Protein AF-A0A7K4M5T4-F1 (afdb_monomer_lite)

Sequence (112 aa):
MLHNEYVTIEFYEAIINHPNVYFMYPNALYAEIDLTDGVMTLIKGKGYPKDDPPPTVNAFDWEFENTHPDEYDLECIDFKWKKIGNGYQLNCYPEVVIFEKTEIMDFIFEDR

pLDDT: mean 87.34, std 11.95, range [45.25, 97.62]

Organism: NCBI:txid2511932

Radius of gyration: 15.14 Å; chains: 1; bounding box: 30×28×46 Å

Secondary structure (DSSP, 8-state):
----SEE-HHHHHHHHTSSSEEE-SSSTT-EEEEEETTEEEEEEBTTBSTT-SSPPSSTT--TT---TTGGG--S-TT--EEEETTEEEESS--HHHHHH-THHHHHHHH--

Structure (mmCIF, N/CA/C/O backbone):
data_AF-A0A7K4M5T4-F1
#
_entry.id   AF-A0A7K4M5T4-F1
#
loop_
_atom_site.group_PDB
_atom_site.id
_atom_site.type_symbol
_atom_site.label_atom_id
_atom_site.label_alt_id
_atom_site.label_comp_id
_atom_site.label_asym_id
_atom_site.label_entity_id
_atom_site.label_seq_id
_atom_site.pdbx_PDB_ins_code
_atom_site.Cartn_x
_atom_site.Cartn_y
_atom_site.Cartn_z
_atom_site.occupancy
_atom_site.B_iso_or_equiv
_atom_site.auth_seq_id
_atom_site.auth_comp_id
_atom_site.auth_asym_id
_atom_site.auth_atom_id
_atom_site.pdbx_PDB_model_num
ATOM 1 N N . MET A 1 1 ? -5.784 6.129 -9.138 1.00 63.62 1 MET A N 1
ATOM 2 C CA . MET A 1 1 ? -4.588 5.492 -8.548 1.00 63.62 1 MET A CA 1
ATOM 3 C C . MET A 1 1 ? -4.412 6.138 -7.191 1.00 63.62 1 MET A C 1
ATOM 5 O O . MET A 1 1 ? -4.505 7.355 -7.141 1.00 63.62 1 MET A O 1
ATOM 9 N N . LEU A 1 2 ? -4.310 5.366 -6.111 1.00 79.50 2 LEU A N 1
ATOM 10 C CA . LEU A 1 2 ? -4.198 5.916 -4.757 1.00 79.50 2 LEU A CA 1
ATOM 11 C C . LEU A 1 2 ? -2.944 5.348 -4.096 1.00 79.50 2 LEU A C 1
ATOM 13 O O . LEU A 1 2 ? -2.692 4.145 -4.192 1.00 79.50 2 LEU A O 1
ATOM 17 N N . HIS A 1 3 ? -2.182 6.217 -3.440 1.00 88.88 3 HIS A N 1
ATOM 18 C CA . HIS A 1 3 ? -1.071 5.836 -2.580 1.00 88.88 3 HIS A CA 1
ATOM 19 C C . HIS A 1 3 ? -1.649 5.437 -1.213 1.00 88.88 3 HIS A C 1
ATOM 21 O O . HIS A 1 3 ? -1.850 6.268 -0.330 1.00 88.88 3 HIS A O 1
ATOM 27 N N . ASN A 1 4 ? -2.035 4.165 -1.091 1.00 92.25 4 ASN A N 1
ATOM 28 C CA . ASN A 1 4 ? -2.756 3.625 0.067 1.00 92.25 4 ASN A CA 1
ATOM 29 C C . ASN A 1 4 ? -1.796 3.255 1.212 1.00 92.25 4 ASN A C 1
ATOM 31 O O . ASN A 1 4 ? -1.765 2.102 1.638 1.00 92.25 4 ASN A O 1
ATOM 35 N N . GLU A 1 5 ? -0.981 4.206 1.666 1.00 95.00 5 GLU A N 1
ATOM 36 C CA . GLU A 1 5 ? -0.019 3.990 2.756 1.00 95.00 5 GLU A CA 1
ATOM 37 C C . GLU A 1 5 ? -0.728 3.808 4.109 1.00 95.00 5 GLU A C 1
ATOM 39 O O . GLU A 1 5 ? -0.452 2.857 4.840 1.00 95.00 5 GLU A O 1
ATOM 44 N N . TYR A 1 6 ? -1.704 4.671 4.402 1.00 95.50 6 TYR A N 1
ATOM 45 C CA . TYR A 1 6 ? -2.520 4.640 5.617 1.00 95.50 6 TYR A CA 1
ATOM 46 C C . TYR A 1 6 ? -3.921 4.134 5.282 1.00 95.50 6 TYR A C 1
ATOM 48 O O . TYR A 1 6 ? -4.630 4.754 4.486 1.00 95.50 6 TYR A O 1
ATOM 56 N N . VAL A 1 7 ? -4.330 3.015 5.877 1.00 96.88 7 VAL A N 1
ATOM 57 C CA . VAL A 1 7 ? -5.611 2.363 5.568 1.00 96.88 7 VAL A CA 1
ATOM 58 C C . VAL A 1 7 ? -6.312 1.865 6.826 1.00 96.88 7 VAL A C 1
ATOM 60 O O . VAL A 1 7 ? -5.669 1.577 7.834 1.00 96.88 7 VAL A O 1
ATOM 63 N N . THR A 1 8 ? 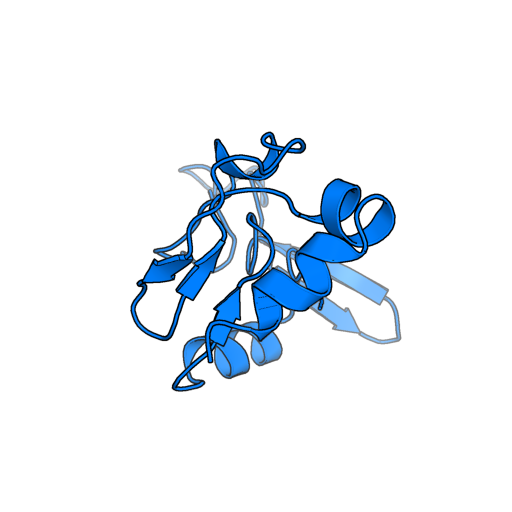-7.640 1.760 6.776 1.00 97.31 8 THR A N 1
ATOM 64 C CA . THR A 1 8 ? -8.394 1.081 7.838 1.00 97.31 8 THR A CA 1
ATOM 65 C C . THR A 1 8 ? -8.255 -0.432 7.706 1.00 97.31 8 THR A C 1
ATOM 67 O O . THR A 1 8 ? -7.908 -0.943 6.633 1.00 97.31 8 THR A O 1
ATOM 70 N N . ILE A 1 9 ? -8.559 -1.161 8.779 1.00 97.25 9 ILE A N 1
ATOM 71 C CA . ILE A 1 9 ? -8.537 -2.626 8.760 1.00 97.25 9 ILE A CA 1
ATOM 72 C C . ILE A 1 9 ? -9.514 -3.198 7.721 1.00 97.25 9 ILE A C 1
ATOM 74 O O . ILE A 1 9 ? -9.165 -4.127 6.996 1.00 97.25 9 ILE A O 1
ATOM 78 N N . GLU A 1 10 ? -10.691 -2.592 7.546 1.00 97.38 10 GLU A N 1
ATOM 79 C CA . GLU A 1 10 ? -11.676 -3.030 6.551 1.00 97.38 10 GLU A CA 1
ATOM 80 C C . GLU A 1 10 ? -11.158 -2.835 5.123 1.00 97.38 10 GLU A C 1
ATOM 82 O O . GLU A 1 10 ? -11.391 -3.674 4.250 1.00 97.38 10 GLU A O 1
ATOM 87 N N . PHE A 1 11 ? -10.437 -1.737 4.870 1.00 96.56 11 PHE A N 1
ATOM 88 C CA . PHE A 1 11 ? -9.811 -1.502 3.573 1.00 96.56 11 PHE A CA 1
ATOM 89 C C . PHE A 1 11 ? -8.695 -2.516 3.315 1.00 96.56 11 PHE A C 1
ATOM 91 O O . PHE A 1 11 ? -8.634 -3.086 2.225 1.00 96.56 11 PHE A O 1
ATOM 98 N N . TYR A 1 12 ? -7.840 -2.773 4.311 1.00 96.38 12 TYR A N 1
ATOM 99 C CA . TYR A 1 12 ? -6.797 -3.792 4.220 1.00 96.38 12 TYR A CA 1
ATOM 100 C C . TYR A 1 12 ? -7.390 -5.157 3.850 1.00 96.38 12 TYR A C 1
ATOM 102 O O . TYR A 1 12 ? -7.012 -5.728 2.825 1.00 96.38 12 TYR A O 1
ATOM 110 N N . GLU A 1 13 ? -8.376 -5.635 4.615 1.00 97.06 13 GLU A N 1
ATOM 111 C CA . GLU A 1 13 ? -9.042 -6.919 4.377 1.00 97.06 13 GLU A CA 1
ATOM 112 C C . GLU A 1 13 ? -9.691 -6.995 2.990 1.00 97.06 13 GLU A C 1
ATOM 114 O O . GLU A 1 13 ? -9.587 -8.022 2.313 1.00 97.06 13 GLU A O 1
ATOM 119 N N . ALA A 1 14 ? -10.329 -5.916 2.532 1.00 96.31 14 ALA A N 1
ATOM 120 C CA . ALA A 1 14 ? -10.918 -5.863 1.198 1.00 96.31 14 ALA A CA 1
ATOM 121 C C . ALA A 1 14 ? -9.858 -6.000 0.093 1.00 96.31 14 ALA A C 1
ATOM 123 O O . ALA A 1 14 ? -10.078 -6.711 -0.889 1.00 96.31 14 ALA A O 1
ATOM 124 N N . ILE A 1 15 ? -8.703 -5.348 0.254 1.00 95.25 15 ILE A N 1
ATOM 125 C CA . ILE A 1 15 ? -7.614 -5.382 -0.723 1.00 95.25 15 ILE A CA 1
ATOM 126 C C . ILE A 1 15 ? -6.934 -6.750 -0.761 1.00 95.25 15 ILE A C 1
ATOM 128 O O . ILE A 1 15 ? -6.782 -7.315 -1.846 1.00 95.25 15 ILE A O 1
ATOM 132 N N . ILE A 1 16 ? -6.544 -7.315 0.385 1.00 94.25 16 ILE A N 1
ATOM 133 C CA . ILE A 1 16 ? -5.790 -8.580 0.398 1.00 94.25 16 ILE A CA 1
ATOM 134 C C . ILE A 1 16 ? -6.626 -9.775 -0.078 1.00 94.25 16 ILE A C 1
ATOM 136 O O . ILE A 1 16 ? -6.082 -10.708 -0.664 1.00 94.25 16 ILE A O 1
ATOM 140 N N . ASN A 1 17 ? -7.951 -9.725 0.102 1.00 96.00 17 ASN A N 1
ATOM 141 C CA . ASN A 1 17 ? -8.868 -10.770 -0.359 1.00 96.00 17 ASN A CA 1
ATOM 142 C C . ASN A 1 17 ? -9.326 -10.585 -1.814 1.00 96.00 17 ASN A C 1
ATOM 144 O O . ASN A 1 17 ? -9.970 -11.475 -2.377 1.00 96.00 17 ASN A O 1
ATOM 148 N N . HIS A 1 18 ? -9.018 -9.450 -2.447 1.00 96.19 18 HIS A N 1
ATOM 149 C CA . HIS A 1 18 ? -9.348 -9.238 -3.850 1.00 96.19 18 HIS A CA 1
ATOM 150 C C . HIS A 1 18 ? -8.412 -10.069 -4.752 1.00 96.19 18 HIS A C 1
ATOM 152 O O . HIS A 1 18 ? -7.198 -10.034 -4.566 1.00 96.19 18 HIS A O 1
ATOM 158 N N . PRO A 1 19 ? -8.928 -10.796 -5.764 1.00 94.62 19 PRO A N 1
ATOM 159 C CA . PRO A 1 19 ? -8.154 -11.806 -6.498 1.00 94.62 19 PRO A CA 1
ATOM 160 C C . PRO A 1 19 ? -7.076 -11.246 -7.438 1.00 94.62 19 PRO A C 1
ATOM 162 O O . PRO A 1 19 ? -6.235 -12.004 -7.918 1.00 94.62 19 PRO A O 1
ATOM 165 N N . ASN A 1 20 ? -7.134 -9.954 -7.767 1.00 94.62 20 ASN A N 1
ATOM 166 C CA . ASN A 1 20 ? -6.170 -9.309 -8.656 1.00 94.62 20 ASN A CA 1
ATOM 167 C C . ASN A 1 20 ? -6.058 -7.809 -8.353 1.00 94.62 20 ASN A C 1
ATOM 169 O O . ASN A 1 20 ? -6.942 -7.035 -8.726 1.00 94.62 20 ASN A O 1
ATOM 173 N N . VAL A 1 21 ? -4.999 -7.402 -7.658 1.00 94.69 21 VAL A N 1
ATOM 174 C CA . VAL A 1 21 ? -4.726 -6.015 -7.261 1.00 94.69 21 VAL A CA 1
ATOM 175 C C . VAL A 1 21 ? -3.400 -5.549 -7.853 1.00 94.69 21 VAL A C 1
ATOM 177 O O . VAL A 1 21 ? -2.390 -6.242 -7.775 1.00 94.69 21 VAL A O 1
ATOM 180 N N . TYR A 1 22 ? -3.401 -4.346 -8.424 1.00 93.00 22 TYR A N 1
ATOM 181 C CA . TYR A 1 22 ? -2.189 -3.673 -8.883 1.00 93.00 22 TYR A CA 1
ATOM 182 C C . TYR A 1 22 ? -1.829 -2.574 -7.887 1.00 93.00 22 TYR A C 1
ATOM 184 O O . TYR A 1 22 ? -2.502 -1.544 -7.812 1.00 93.00 22 TYR A O 1
ATOM 192 N N . PHE A 1 23 ? -0.769 -2.800 -7.120 1.00 93.69 23 PHE A N 1
ATOM 193 C CA . PHE A 1 23 ? -0.203 -1.822 -6.202 1.00 93.69 23 PHE A CA 1
ATOM 194 C C . PHE A 1 23 ? 0.741 -0.916 -6.981 1.00 93.69 23 PHE A C 1
ATOM 196 O O . PHE A 1 23 ? 1.855 -1.297 -7.330 1.00 93.69 23 PHE A O 1
ATOM 203 N N . MET A 1 24 ? 0.247 0.270 -7.313 1.00 91.19 24 MET A N 1
ATOM 204 C CA . MET A 1 24 ? 0.960 1.207 -8.181 1.00 91.19 24 MET A CA 1
ATOM 205 C C . MET A 1 24 ? 2.011 2.026 -7.448 1.00 91.19 24 MET A C 1
ATOM 207 O O . MET A 1 24 ? 2.902 2.557 -8.088 1.00 91.19 24 MET A O 1
ATOM 211 N N . TYR A 1 25 ? 1.896 2.133 -6.130 1.00 93.38 25 TYR A N 1
ATOM 212 C CA . TYR A 1 25 ? 2.867 2.815 -5.295 1.00 93.38 25 TYR A CA 1
ATOM 213 C C . TYR A 1 25 ? 3.535 1.781 -4.387 1.00 93.38 25 TYR A C 1
ATOM 215 O O . TYR A 1 25 ? 2.844 0.862 -3.922 1.00 93.38 25 TYR A O 1
ATOM 223 N N . PRO A 1 26 ? 4.845 1.920 -4.126 1.00 94.31 26 PRO A N 1
ATOM 224 C CA . PRO A 1 26 ? 5.474 1.249 -3.000 1.00 94.31 26 PRO A CA 1
ATOM 225 C C . PRO A 1 26 ? 4.860 1.764 -1.694 1.00 94.31 26 PRO A C 1
ATOM 227 O O . PRO A 1 26 ? 4.060 2.699 -1.712 1.00 94.31 26 PRO A O 1
ATOM 230 N N . ASN A 1 27 ? 5.209 1.147 -0.566 1.00 93.81 27 ASN A N 1
ATOM 231 C CA . ASN A 1 27 ? 4.714 1.579 0.748 1.00 93.81 27 ASN A CA 1
ATOM 232 C C . ASN A 1 27 ? 3.174 1.490 0.898 1.00 93.81 27 ASN A C 1
ATOM 234 O O . ASN A 1 27 ? 2.547 2.185 1.691 1.00 93.81 27 ASN A O 1
ATOM 238 N N . ALA A 1 28 ? 2.520 0.617 0.128 1.00 94.25 28 ALA A N 1
ATOM 239 C CA . ALA A 1 28 ? 1.094 0.358 0.296 1.00 94.25 28 ALA A CA 1
ATOM 240 C C . ALA A 1 28 ? 0.825 -0.510 1.537 1.00 94.25 28 ALA A C 1
ATOM 242 O O . ALA A 1 2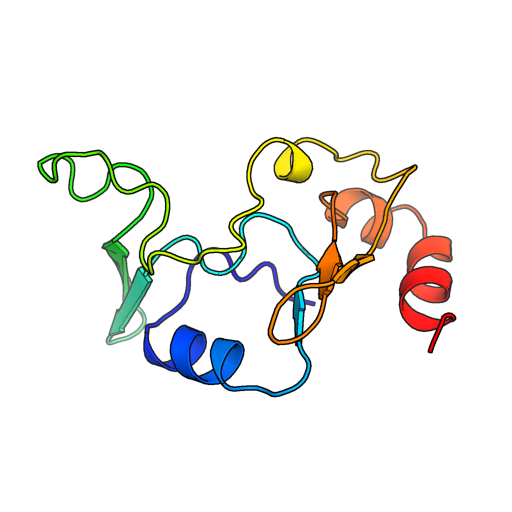8 ? 1.589 -1.430 1.832 1.00 94.25 28 ALA A O 1
ATOM 243 N N . LEU A 1 29 ? -0.320 -0.278 2.191 1.00 94.81 29 LEU A N 1
ATOM 244 C CA . LEU A 1 29 ? -0.782 -1.027 3.366 1.00 94.81 29 LEU A CA 1
ATOM 245 C C . LEU A 1 29 ? 0.218 -0.954 4.532 1.00 94.81 29 LEU A C 1
ATOM 247 O O . LEU A 1 29 ? 0.498 -1.949 5.199 1.00 94.81 29 LEU A O 1
ATOM 251 N N . TYR A 1 30 ? 0.793 0.225 4.757 1.00 94.94 30 TYR A N 1
ATOM 252 C CA . TYR A 1 30 ? 1.892 0.398 5.698 1.00 94.94 30 TYR A CA 1
ATOM 253 C C . TYR A 1 30 ? 1.439 0.670 7.126 1.00 94.94 30 TYR A C 1
ATOM 255 O O . TYR A 1 30 ? 2.016 0.149 8.085 1.00 94.94 30 TYR A O 1
ATOM 263 N N . ALA A 1 31 ? 0.401 1.488 7.275 1.00 95.88 31 ALA A N 1
ATOM 264 C CA . ALA A 1 31 ? -0.089 1.959 8.556 1.00 95.88 31 ALA A CA 1
ATOM 265 C C . ALA A 1 31 ? -1.594 1.719 8.701 1.00 95.88 31 ALA A C 1
ATOM 267 O O . ALA A 1 31 ? -2.371 1.927 7.768 1.00 95.88 31 ALA A O 1
ATOM 268 N N . GLU A 1 32 ? -1.993 1.315 9.904 1.00 96.81 32 GLU A N 1
ATOM 269 C CA . GLU A 1 32 ? -3.387 1.140 10.290 1.00 96.81 32 GLU A CA 1
ATOM 270 C C . GLU A 1 32 ? -3.912 2.434 10.899 1.00 96.81 32 GLU A C 1
ATOM 272 O O . GLU A 1 32 ? -3.312 2.995 11.825 1.00 96.81 32 GLU A O 1
ATOM 277 N N . ILE A 1 33 ? -5.052 2.888 10.391 1.00 97.19 33 ILE A N 1
ATOM 278 C CA . ILE A 1 33 ? -5.771 4.047 10.906 1.00 97.19 33 ILE A CA 1
ATOM 279 C C . ILE A 1 33 ? -7.201 3.684 11.298 1.00 97.19 33 ILE A C 1
ATOM 281 O O . ILE A 1 33 ? -7.833 2.834 10.677 1.00 97.19 33 ILE A O 1
ATOM 285 N N . ASP A 1 34 ? -7.727 4.402 12.284 1.00 97.62 34 ASP A N 1
ATOM 286 C CA . ASP A 1 34 ? -9.162 4.505 12.532 1.00 97.62 34 ASP A CA 1
ATOM 287 C C . ASP A 1 34 ? -9.694 5.831 11.975 1.00 97.62 34 ASP A C 1
ATOM 289 O O . ASP A 1 34 ? -8.991 6.848 11.998 1.00 97.62 34 ASP A O 1
ATOM 293 N N . LEU A 1 35 ? -10.935 5.820 11.485 1.00 95.62 35 LEU A N 1
ATOM 294 C CA . LEU A 1 35 ? -11.630 7.001 10.980 1.00 95.62 35 LEU A CA 1
ATOM 295 C C . LEU A 1 35 ? -12.981 7.153 11.685 1.00 95.62 35 LEU A C 1
ATOM 297 O O . LEU A 1 35 ? -14.006 6.661 11.214 1.00 95.62 35 LEU A O 1
ATOM 301 N N . THR A 1 36 ? -12.986 7.910 12.778 1.00 96.50 36 THR A N 1
ATOM 302 C CA . THR A 1 36 ? -14.186 8.176 13.580 1.00 96.50 36 THR A CA 1
ATOM 303 C C . THR A 1 36 ? -14.494 9.672 13.570 1.00 96.50 36 THR A C 1
ATOM 305 O O . THR A 1 36 ? -13.618 10.494 13.823 1.00 96.50 36 THR A O 1
ATOM 308 N N . ASP A 1 37 ? -15.735 10.046 13.238 1.00 95.69 37 ASP A N 1
ATOM 309 C CA . ASP A 1 37 ? -16.212 11.441 13.207 1.00 95.69 37 ASP A CA 1
ATOM 310 C C . ASP A 1 37 ? -15.332 12.404 12.378 1.00 95.69 37 ASP A C 1
ATOM 312 O O . ASP A 1 37 ? -15.159 13.578 12.707 1.00 95.69 37 ASP A O 1
ATOM 316 N N . GLY A 1 38 ? -14.758 11.902 11.278 1.00 93.69 38 GLY A N 1
ATOM 317 C CA . GLY A 1 38 ? -13.864 12.672 10.404 1.00 93.69 38 GLY A CA 1
ATOM 318 C C . GLY A 1 38 ? -12.455 12.884 10.968 1.00 93.69 38 GLY A C 1
ATOM 319 O O . GLY A 1 38 ? -11.666 13.615 10.371 1.00 93.69 38 GLY A O 1
ATOM 320 N N . VAL A 1 39 ? -12.123 1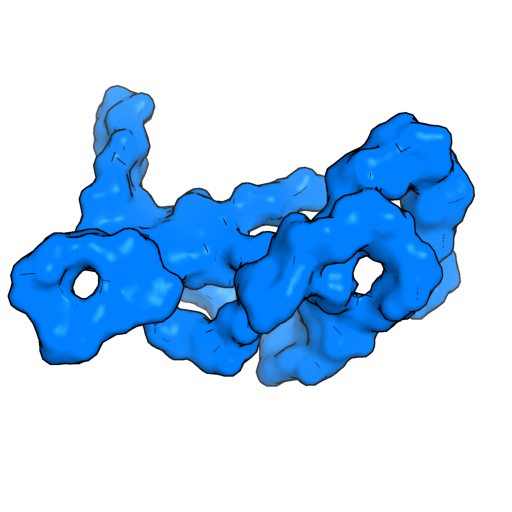2.247 12.092 1.00 96.31 39 VAL A N 1
ATOM 321 C CA . VAL A 1 39 ? -10.785 12.241 12.680 1.00 96.31 39 VAL A CA 1
ATOM 322 C C . VAL A 1 39 ? -10.078 10.948 12.299 1.00 96.31 39 VAL A C 1
ATOM 324 O O . VAL A 1 39 ? -10.547 9.856 12.607 1.00 96.31 39 VAL A O 1
ATOM 327 N N . MET A 1 40 ? -8.927 11.089 11.645 1.00 95.75 40 MET A N 1
ATOM 328 C CA . MET A 1 40 ? -8.025 9.984 11.338 1.00 95.75 40 MET A CA 1
ATOM 329 C C . MET A 1 40 ? -7.022 9.804 12.481 1.00 95.75 40 MET A C 1
ATOM 331 O O . MET A 1 40 ? -6.297 10.742 12.817 1.00 95.75 40 MET A O 1
ATOM 335 N N . THR A 1 41 ? -6.967 8.608 13.061 1.00 96.12 41 THR A N 1
ATOM 336 C CA . THR A 1 41 ? -6.083 8.275 14.186 1.00 96.12 41 THR A CA 1
ATOM 337 C C . THR A 1 41 ? -5.168 7.119 13.807 1.00 96.12 41 THR A C 1
ATOM 339 O O . THR A 1 41 ? -5.653 6.082 13.372 1.00 96.12 41 THR A O 1
ATOM 342 N N . LEU A 1 42 ? -3.853 7.275 13.988 1.00 94.44 42 LEU A N 1
ATOM 343 C CA . LEU A 1 42 ? -2.886 6.191 13.786 1.00 94.44 42 LEU A CA 1
ATOM 344 C C . LEU A 1 42 ? -3.033 5.142 14.894 1.00 94.44 42 LEU A C 1
ATOM 346 O O . LEU A 1 42 ? -2.818 5.452 16.066 1.00 94.44 42 LEU A O 1
ATOM 350 N N . ILE A 1 43 ? -3.356 3.911 14.509 1.00 95.19 43 ILE A N 1
ATOM 351 C CA . ILE A 1 43 ? -3.459 2.763 15.414 1.00 95.19 43 ILE A CA 1
ATOM 352 C C . ILE A 1 43 ? -2.115 2.039 15.500 1.00 95.19 43 ILE A C 1
ATOM 354 O O . ILE A 1 43 ? -1.629 1.765 16.598 1.00 95.19 43 ILE A O 1
ATOM 358 N N . LYS A 1 44 ? -1.479 1.777 14.352 1.00 93.94 44 LYS A N 1
ATOM 359 C CA . LYS A 1 44 ? -0.201 1.056 14.265 1.00 93.94 44 LYS A CA 1
ATOM 360 C C . LYS A 1 44 ? 0.555 1.436 12.989 1.00 93.94 44 LYS A C 1
ATOM 362 O O . LYS A 1 44 ? -0.056 1.759 11.976 1.00 93.94 44 LYS A O 1
ATOM 367 N N . GLY A 1 45 ? 1.886 1.416 13.024 1.00 90.19 45 GLY A N 1
ATOM 368 C CA . GLY A 1 45 ? 2.737 1.731 11.871 1.00 90.19 45 GLY A CA 1
ATOM 369 C C . GLY A 1 45 ? 4.224 1.643 12.214 1.00 90.19 45 GLY A C 1
ATOM 370 O O . GLY A 1 45 ? 4.587 1.130 13.273 1.00 90.19 45 GLY A O 1
ATOM 371 N N . LYS A 1 46 ? 5.104 2.158 11.346 1.00 87.00 46 LYS A N 1
ATOM 372 C CA . LYS A 1 46 ? 6.563 2.104 11.563 1.00 87.00 46 LYS A CA 1
ATOM 373 C C . LYS A 1 46 ? 6.966 2.657 12.924 1.00 87.00 46 LYS A C 1
ATOM 375 O O . LYS A 1 46 ? 6.845 3.854 13.181 1.00 87.00 46 LYS A O 1
ATOM 380 N N . GLY A 1 47 ? 7.495 1.787 13.783 1.00 84.12 47 GLY A N 1
ATOM 381 C CA . GLY A 1 47 ? 7.953 2.175 15.119 1.00 84.12 47 GLY A CA 1
ATOM 382 C C . GLY A 1 47 ? 6.854 2.724 16.040 1.00 84.12 47 GLY A C 1
ATOM 383 O O . GLY A 1 47 ? 7.183 3.388 17.026 1.00 84.12 47 GLY A O 1
ATOM 384 N N . TYR A 1 48 ? 5.577 2.469 15.731 1.00 85.38 48 TYR A N 1
ATOM 385 C CA . TYR A 1 48 ? 4.437 2.810 16.576 1.00 85.38 48 TYR A CA 1
ATOM 386 C C . TYR A 1 48 ? 3.531 1.583 16.815 1.00 85.38 48 TYR A C 1
ATOM 388 O O . TYR A 1 48 ? 3.129 0.943 15.842 1.00 85.38 48 TYR A O 1
ATOM 396 N N . PRO A 1 49 ? 3.143 1.300 18.073 1.00 83.56 49 PRO A N 1
ATOM 397 C CA . PRO A 1 49 ? 3.522 2.033 19.280 1.00 83.56 49 PRO A CA 1
ATOM 398 C C . PRO A 1 49 ? 5.008 1.843 19.621 1.00 83.56 49 PRO A C 1
ATOM 400 O O . PRO A 1 49 ? 5.595 0.792 19.391 1.00 83.56 49 PRO A O 1
ATOM 403 N N . LYS A 1 50 ? 5.636 2.898 20.156 1.00 79.12 50 LYS A N 1
ATOM 404 C CA . LYS A 1 50 ? 7.090 2.951 20.408 1.00 79.12 50 LYS A CA 1
ATOM 405 C C . LYS A 1 50 ? 7.585 1.847 21.352 1.00 79.12 50 LYS A C 1
ATOM 407 O O . LYS A 1 50 ? 8.756 1.478 21.307 1.00 79.12 50 LYS A O 1
ATOM 412 N N . ASP A 1 51 ? 6.687 1.351 22.194 1.00 81.75 51 ASP A N 1
ATOM 413 C CA . ASP A 1 51 ? 6.965 0.373 23.241 1.00 81.75 51 ASP A CA 1
ATOM 414 C C . ASP A 1 51 ? 6.719 -1.082 22.792 1.00 81.75 51 ASP A C 1
ATOM 416 O O . ASP A 1 51 ? 6.692 -1.965 23.643 1.00 81.75 51 ASP A O 1
ATOM 420 N N . ASP A 1 52 ? 6.543 -1.340 21.488 1.00 70.31 52 ASP A N 1
ATOM 421 C CA . ASP A 1 52 ? 6.357 -2.680 20.909 1.00 70.31 52 ASP A CA 1
ATOM 422 C C . ASP A 1 52 ? 7.687 -3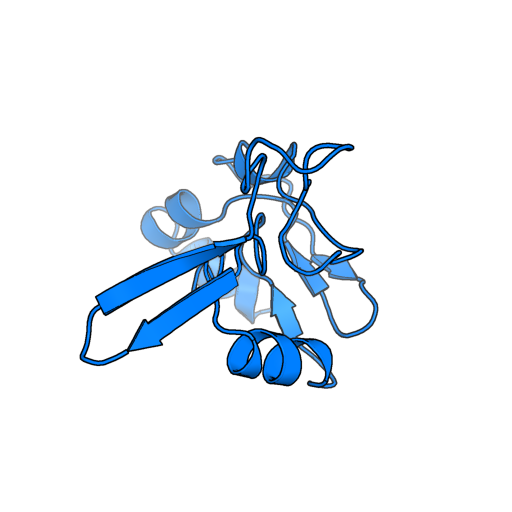.253 20.359 1.00 70.31 52 ASP A C 1
ATOM 424 O O . ASP A 1 52 ? 8.198 -2.762 19.345 1.00 70.31 52 ASP A O 1
ATOM 428 N N . PRO A 1 53 ? 8.323 -4.233 21.040 1.00 74.94 53 PRO A N 1
ATOM 429 C CA . PRO A 1 53 ? 9.522 -4.911 20.558 1.00 74.94 53 PRO A CA 1
ATOM 430 C C . PRO A 1 53 ? 9.198 -6.251 19.854 1.00 74.94 53 PRO A C 1
ATOM 432 O O . PRO A 1 53 ? 8.556 -7.112 20.459 1.00 74.94 53 PRO A O 1
ATOM 435 N N . PRO A 1 54 ? 9.758 -6.533 18.658 1.00 73.75 54 PRO A N 1
ATOM 436 C CA . PRO A 1 54 ? 10.614 -5.668 17.843 1.00 73.75 54 PRO A CA 1
ATOM 437 C C . PRO A 1 54 ? 9.814 -4.537 17.171 1.00 73.75 54 PRO A C 1
ATOM 439 O O . PRO A 1 54 ? 8.614 -4.697 16.968 1.00 73.75 54 PRO A O 1
ATOM 442 N N . PRO A 1 55 ? 10.466 -3.419 16.785 1.00 73.12 55 PRO A N 1
ATOM 443 C CA . PRO A 1 55 ? 9.773 -2.306 16.148 1.00 73.12 55 PRO A CA 1
ATOM 444 C C . PRO A 1 55 ? 8.962 -2.784 14.945 1.00 73.12 55 PRO A C 1
ATOM 446 O O . PRO A 1 55 ? 9.516 -3.391 14.025 1.00 73.12 55 PRO A O 1
ATOM 449 N N . THR A 1 56 ? 7.664 -2.486 14.960 1.00 79.06 56 THR A N 1
ATOM 450 C CA . THR A 1 56 ? 6.753 -2.790 13.856 1.00 79.06 56 THR A CA 1
ATOM 451 C C . THR A 1 56 ? 7.309 -2.200 12.553 1.00 79.06 56 THR A C 1
ATOM 453 O O . THR A 1 56 ? 7.614 -1.004 12.496 1.00 79.06 56 THR A O 1
ATOM 456 N N . VAL A 1 57 ? 7.452 -3.041 11.519 1.00 84.69 57 VAL A N 1
ATOM 457 C CA . VAL A 1 57 ? 7.907 -2.628 10.177 1.00 84.69 57 VAL A CA 1
ATOM 458 C C . VAL A 1 57 ? 6.748 -2.027 9.386 1.00 84.69 57 VAL A C 1
ATOM 460 O O . VAL A 1 57 ? 6.903 -0.936 8.854 1.00 84.69 57 VAL A O 1
ATOM 463 N N . ASN A 1 58 ? 5.598 -2.706 9.369 1.00 90.88 58 ASN A N 1
ATOM 464 C CA . ASN A 1 58 ? 4.310 -2.219 8.876 1.00 90.88 58 ASN A CA 1
ATOM 465 C C . ASN A 1 58 ? 3.186 -2.739 9.794 1.00 90.88 58 ASN A C 1
ATOM 467 O O . ASN A 1 58 ? 3.382 -3.716 10.515 1.00 90.88 58 ASN A O 1
ATOM 471 N N . ALA A 1 59 ? 2.027 -2.087 9.801 1.00 93.69 59 ALA A N 1
ATOM 472 C CA . ALA A 1 59 ? 0.962 -2.350 10.767 1.00 93.69 59 ALA A CA 1
ATOM 473 C C . ALA A 1 59 ? 0.350 -3.757 10.679 1.00 93.69 59 ALA A C 1
ATOM 475 O O . ALA A 1 59 ? 0.035 -4.349 11.715 1.00 93.69 59 ALA A O 1
ATOM 476 N N . PHE A 1 60 ? 0.219 -4.287 9.461 1.00 93.75 60 PHE A N 1
ATOM 477 C CA . PHE A 1 60 ? -0.580 -5.476 9.154 1.00 93.75 60 PHE A CA 1
ATOM 478 C C . PHE A 1 60 ? 0.244 -6.756 8.954 1.00 93.75 60 PHE A C 1
ATOM 480 O O . PHE A 1 60 ? -0.302 -7.765 8.510 1.00 93.75 60 PHE A O 1
ATOM 487 N N . ASP A 1 61 ? 1.552 -6.707 9.225 1.00 90.25 61 ASP A N 1
ATOM 488 C CA . ASP A 1 61 ? 2.509 -7.764 8.878 1.00 90.25 61 ASP A CA 1
ATOM 489 C C . ASP A 1 61 ? 2.438 -8.151 7.387 1.00 90.25 61 ASP A C 1
ATOM 491 O O . ASP A 1 61 ? 2.588 -9.311 7.000 1.00 90.25 61 ASP A O 1
ATOM 495 N N . TRP A 1 62 ? 2.200 -7.150 6.532 1.00 92.12 62 TRP A N 1
ATOM 496 C CA . TRP A 1 62 ? 2.111 -7.306 5.089 1.00 92.12 62 TRP A CA 1
ATOM 497 C C . TRP A 1 62 ? 3.420 -7.879 4.537 1.00 92.12 62 TRP A C 1
ATOM 499 O O . TRP A 1 62 ? 4.470 -7.236 4.594 1.00 92.12 62 TRP A O 1
ATOM 509 N N . GLU A 1 63 ? 3.364 -9.104 4.009 1.00 91.69 63 GLU A N 1
ATOM 510 C CA . GLU A 1 63 ? 4.553 -9.870 3.605 1.00 91.69 63 GLU A CA 1
ATOM 511 C C . GLU A 1 63 ? 5.229 -9.328 2.336 1.00 91.69 63 GLU A C 1
ATOM 513 O O . GLU A 1 63 ? 6.409 -9.586 2.092 1.00 91.69 63 GLU A O 1
ATOM 518 N N . PHE A 1 64 ? 4.486 -8.561 1.532 1.00 93.62 64 PHE A N 1
ATOM 519 C CA . PHE A 1 64 ? 4.968 -7.932 0.305 1.00 93.62 64 PHE A CA 1
ATOM 520 C C . PHE A 1 64 ? 5.275 -6.443 0.505 1.00 93.62 64 PHE A C 1
ATOM 522 O O . PHE A 1 64 ? 5.141 -5.651 -0.425 1.00 93.62 64 PHE A O 1
ATOM 529 N N . GLU A 1 65 ? 5.649 -6.035 1.715 1.00 91.38 65 GLU A N 1
ATOM 530 C CA . GLU A 1 65 ? 6.149 -4.684 1.965 1.00 91.38 65 GLU A CA 1
ATOM 531 C C . GLU A 1 65 ? 7.329 -4.384 1.025 1.00 91.38 65 GLU A C 1
ATOM 533 O O . GLU A 1 65 ? 8.259 -5.188 0.895 1.00 91.38 65 GLU A O 1
ATOM 538 N N . ASN A 1 66 ? 7.246 -3.261 0.309 1.00 94.00 66 ASN A N 1
ATOM 539 C CA . ASN A 1 66 ? 8.252 -2.851 -0.664 1.00 94.00 66 ASN A CA 1
ATOM 540 C C . ASN A 1 66 ? 8.655 -1.376 -0.525 1.00 94.00 66 ASN A C 1
ATOM 542 O O . ASN A 1 66 ? 9.015 -0.743 -1.508 1.00 94.00 66 ASN A O 1
ATOM 546 N N . THR A 1 67 ? 8.599 -0.798 0.674 1.00 92.44 67 THR A N 1
ATOM 547 C CA . THR A 1 67 ? 8.927 0.627 0.871 1.00 92.44 67 THR A CA 1
ATOM 548 C C . THR A 1 67 ? 10.390 0.905 0.559 1.00 92.44 67 THR A C 1
ATOM 550 O O . THR A 1 67 ? 10.719 1.865 -0.132 1.00 92.44 67 THR A O 1
ATOM 553 N N . HIS A 1 68 ? 11.301 0.058 1.043 1.00 91.12 68 HIS A N 1
ATOM 554 C CA . HIS A 1 68 ? 12.731 0.234 0.806 1.00 91.12 68 HIS A CA 1
ATOM 555 C C . HIS A 1 68 ? 13.279 -0.842 -0.144 1.00 91.12 68 HIS A C 1
ATOM 557 O O . HIS A 1 68 ? 13.153 -2.029 0.161 1.00 91.12 68 HIS A O 1
ATOM 563 N N . PRO A 1 69 ? 13.961 -0.460 -1.245 1.00 92.94 69 PRO A N 1
ATOM 564 C CA . PRO A 1 69 ? 14.329 0.907 -1.646 1.00 92.94 69 PRO A CA 1
ATOM 565 C C . PRO A 1 69 ? 13.282 1.642 -2.508 1.00 92.94 69 PRO A C 1
ATOM 567 O O . PRO A 1 69 ? 13.482 2.825 -2.772 1.00 92.94 69 PRO A O 1
ATOM 570 N N . ASP A 1 70 ? 12.222 0.966 -2.956 1.00 94.50 70 ASP A N 1
ATOM 571 C CA . ASP A 1 70 ? 11.389 1.391 -4.092 1.00 94.50 70 ASP A CA 1
ATOM 572 C C . ASP A 1 70 ? 10.715 2.770 -3.918 1.00 94.50 70 ASP A C 1
ATOM 574 O O . ASP A 1 70 ? 10.527 3.483 -4.902 1.00 94.50 70 ASP A O 1
ATOM 578 N N . GLU A 1 71 ? 10.396 3.198 -2.690 1.00 92.75 71 GLU A N 1
ATOM 579 C CA . GLU A 1 71 ? 9.831 4.531 -2.398 1.00 92.75 71 GLU A CA 1
ATOM 580 C C . GLU A 1 71 ? 10.762 5.683 -2.811 1.00 92.75 71 GLU A C 1
ATOM 582 O O . GLU A 1 71 ? 10.304 6.782 -3.119 1.00 92.75 71 GLU A O 1
ATOM 587 N N . TYR A 1 72 ? 12.073 5.440 -2.853 1.00 93.50 72 TYR A N 1
ATOM 588 C CA . TYR A 1 72 ? 13.065 6.461 -3.184 1.00 93.50 72 TYR A CA 1
ATOM 589 C C . TYR A 1 72 ? 13.420 6.525 -4.673 1.00 93.50 72 TYR A C 1
ATOM 591 O O . TYR A 1 72 ? 14.129 7.447 -5.083 1.00 93.50 72 TYR A O 1
ATOM 599 N N . ASP A 1 73 ? 12.942 5.583 -5.491 1.00 94.19 73 ASP A N 1
ATOM 600 C CA . ASP A 1 73 ? 13.117 5.633 -6.943 1.00 94.19 73 ASP A CA 1
ATOM 601 C C . ASP A 1 73 ? 12.032 6.511 -7.582 1.00 94.19 73 ASP A C 1
ATOM 603 O O . ASP A 1 73 ? 10.978 6.031 -8.000 1.00 94.19 73 ASP A O 1
ATOM 607 N N . LEU A 1 74 ? 12.300 7.819 -7.632 1.00 91.00 74 LEU A N 1
ATOM 608 C CA . LEU A 1 74 ? 11.414 8.823 -8.237 1.00 91.00 74 LEU A CA 1
ATOM 609 C C . LEU A 1 74 ? 11.559 8.915 -9.763 1.00 91.00 74 LEU A C 1
ATOM 611 O O . LEU A 1 74 ? 10.695 9.486 -10.429 1.00 91.00 74 LEU A O 1
ATOM 615 N N . GLU A 1 75 ? 12.670 8.419 -10.317 1.00 88.00 75 GLU A N 1
ATOM 616 C CA . GLU A 1 75 ? 12.904 8.449 -11.762 1.00 88.00 75 GLU A CA 1
ATOM 617 C C . GLU A 1 75 ? 12.084 7.364 -12.462 1.00 88.00 75 GLU A C 1
ATOM 619 O O . GLU A 1 75 ? 11.610 7.589 -13.579 1.00 88.00 75 GLU A O 1
ATOM 624 N N . CYS A 1 76 ? 11.910 6.213 -11.793 1.00 88.50 76 CYS A N 1
ATOM 625 C CA . CYS A 1 76 ? 11.044 5.105 -12.198 1.00 88.50 76 CYS A CA 1
ATOM 626 C C . CYS A 1 76 ? 11.285 4.701 -13.670 1.00 88.50 76 CYS A C 1
ATOM 628 O O . CYS A 1 76 ? 10.359 4.414 -14.428 1.00 88.50 76 CYS A O 1
ATOM 630 N N . ILE A 1 77 ? 12.560 4.729 -14.089 1.00 84.94 77 ILE A N 1
ATOM 631 C CA . ILE A 1 77 ? 13.000 4.477 -15.473 1.00 84.94 77 ILE A CA 1
ATOM 632 C C . ILE A 1 77 ? 12.950 2.979 -15.786 1.00 84.94 77 ILE A C 1
ATOM 634 O O . ILE A 1 77 ? 12.407 2.578 -16.813 1.00 84.94 77 ILE A O 1
ATOM 638 N N . ASP A 1 78 ? 13.479 2.152 -14.883 1.00 85.38 78 ASP A N 1
ATOM 639 C CA . ASP A 1 78 ? 13.533 0.691 -15.018 1.00 85.38 78 ASP A CA 1
ATOM 640 C C . ASP A 1 78 ? 12.359 0.014 -14.286 1.00 85.38 78 ASP A C 1
ATOM 642 O O . ASP A 1 78 ? 12.532 -1.003 -13.598 1.00 85.38 78 ASP A O 1
ATOM 646 N N . PHE A 1 79 ? 11.162 0.599 -14.407 1.00 86.06 79 PHE A N 1
ATOM 647 C CA . PHE A 1 79 ? 9.952 0.102 -13.755 1.00 86.06 79 PHE A CA 1
ATOM 648 C C . PHE A 1 79 ? 9.645 -1.355 -14.158 1.00 86.06 79 PHE A C 1
ATOM 650 O O . PHE A 1 79 ? 9.906 -1.807 -15.278 1.00 86.06 79 PHE A O 1
ATOM 657 N N . LYS A 1 80 ? 9.078 -2.114 -13.222 1.00 89.69 80 LYS A N 1
ATOM 658 C CA . LYS A 1 80 ? 8.704 -3.522 -13.360 1.00 89.69 80 LYS A CA 1
ATOM 659 C C . LYS A 1 80 ? 7.515 -3.829 -12.468 1.00 89.69 80 LYS A C 1
ATOM 661 O O . LYS A 1 80 ? 7.475 -3.449 -11.300 1.00 89.69 80 LYS A O 1
ATOM 666 N N . TRP A 1 81 ? 6.602 -4.635 -12.996 1.00 91.81 81 TRP A N 1
ATOM 667 C CA . TRP A 1 81 ? 5.573 -5.286 -12.196 1.00 91.81 81 TRP A CA 1
ATOM 668 C C . TRP A 1 81 ? 6.135 -6.549 -11.546 1.00 91.81 81 TRP A C 1
ATOM 670 O O . TRP A 1 81 ? 6.405 -7.552 -12.209 1.00 91.81 81 TRP A O 1
ATOM 680 N N . LYS A 1 82 ? 6.287 -6.522 -10.225 1.00 93.56 82 LYS A N 1
ATOM 681 C CA . LYS A 1 82 ? 6.621 -7.694 -9.421 1.00 93.56 82 LYS A CA 1
ATOM 682 C C . LYS A 1 82 ? 5.344 -8.455 -9.092 1.00 93.56 82 LYS A C 1
ATOM 684 O O . LYS A 1 82 ? 4.450 -7.920 -8.445 1.00 93.56 82 LYS A O 1
ATOM 689 N N . LYS A 1 83 ? 5.258 -9.714 -9.517 1.00 95.31 83 LYS A N 1
ATOM 690 C CA . LYS A 1 83 ? 4.134 -10.589 -9.170 1.00 95.31 83 LYS A CA 1
ATOM 691 C C . LYS A 1 83 ? 4.153 -10.934 -7.678 1.00 95.31 83 LYS A C 1
ATOM 693 O O . LYS A 1 83 ? 5.197 -11.324 -7.156 1.00 95.31 83 LYS A O 1
ATOM 698 N N . ILE A 1 84 ? 2.994 -10.845 -7.036 1.00 95.00 84 ILE A N 1
ATOM 699 C CA . ILE A 1 84 ? 2.748 -11.213 -5.635 1.00 95.00 84 ILE A CA 1
ATOM 700 C C . ILE A 1 84 ? 1.523 -12.132 -5.531 1.00 95.00 84 ILE A C 1
ATOM 702 O O . ILE A 1 84 ? 0.932 -12.496 -6.550 1.00 95.00 84 ILE A O 1
ATOM 706 N N . GLY A 1 85 ? 1.151 -12.531 -4.310 1.00 93.50 85 GLY A N 1
ATOM 707 C CA . GLY A 1 85 ? 0.077 -13.501 -4.069 1.00 93.50 85 GLY A CA 1
ATOM 708 C C . GLY A 1 85 ? -1.249 -13.137 -4.746 1.00 93.50 85 GLY A C 1
ATOM 709 O O . GLY A 1 85 ? -1.795 -13.948 -5.493 1.00 93.50 85 GLY A O 1
ATOM 710 N N . ASN A 1 86 ? -1.731 -11.909 -4.536 1.00 93.19 86 ASN A N 1
ATOM 711 C CA . ASN A 1 86 ? -3.021 -11.430 -5.041 1.00 93.19 86 ASN A CA 1
ATOM 712 C C . ASN A 1 86 ? -2.906 -10.404 -6.189 1.00 93.19 86 ASN A C 1
ATOM 714 O O . ASN A 1 86 ? -3.843 -9.643 -6.422 1.00 93.19 86 ASN A O 1
ATOM 718 N N . GLY A 1 87 ? -1.781 -10.358 -6.915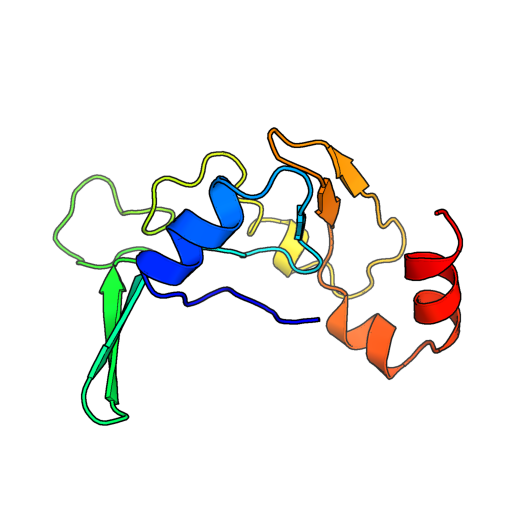 1.00 94.81 87 GLY A N 1
ATOM 719 C CA . GLY A 1 87 ? -1.618 -9.446 -8.052 1.00 94.81 87 GLY A CA 1
ATOM 720 C C . GLY A 1 87 ? -0.178 -9.013 -8.313 1.00 94.81 87 GLY A C 1
ATOM 721 O O . GLY A 1 87 ? 0.712 -9.859 -8.420 1.00 94.81 87 GLY A O 1
ATOM 722 N N . TYR A 1 88 ? 0.049 -7.705 -8.459 1.00 95.25 88 TYR A N 1
ATOM 723 C CA . TYR A 1 88 ? 1.342 -7.133 -8.850 1.00 95.25 88 TYR A CA 1
ATOM 724 C C . TYR A 1 88 ? 1.663 -5.849 -8.084 1.00 95.25 88 TYR A C 1
ATOM 726 O O . TYR A 1 88 ? 0.763 -5.076 -7.767 1.00 95.25 88 TYR A O 1
ATOM 734 N N . GLN A 1 89 ? 2.947 -5.592 -7.848 1.00 94.25 89 GLN A N 1
ATOM 735 C CA . GLN A 1 89 ? 3.449 -4.353 -7.252 1.00 94.25 89 GLN A CA 1
ATOM 736 C C . GLN A 1 89 ? 4.446 -3.672 -8.179 1.00 94.25 89 GLN A C 1
ATOM 738 O O . GLN A 1 89 ? 5.244 -4.346 -8.833 1.00 94.25 89 GLN A O 1
ATOM 743 N N . LEU A 1 90 ? 4.402 -2.347 -8.224 1.00 93.00 90 LEU A N 1
ATOM 744 C CA . LEU A 1 90 ? 5.409 -1.537 -8.891 1.00 93.00 90 LEU A CA 1
ATOM 745 C C . LEU A 1 90 ? 6.668 -1.435 -8.018 1.00 93.00 90 LEU A C 1
ATOM 747 O O . LEU A 1 90 ? 6.563 -1.351 -6.798 1.00 93.00 90 LEU A O 1
ATOM 751 N N . ASN A 1 91 ? 7.846 -1.428 -8.639 1.00 93.06 91 ASN A N 1
ATOM 752 C CA . ASN A 1 91 ? 9.150 -1.342 -7.965 1.00 93.06 91 ASN A CA 1
ATOM 753 C C . ASN A 1 91 ? 9.758 0.077 -7.941 1.00 93.06 91 ASN A C 1
ATOM 755 O O . ASN A 1 91 ? 10.974 0.210 -7.838 1.00 93.06 91 ASN A O 1
ATOM 759 N N . CYS A 1 92 ? 8.948 1.121 -8.105 1.00 93.31 92 CYS A N 1
ATOM 760 C CA . CYS A 1 92 ? 9.385 2.517 -8.063 1.00 93.31 92 CYS A CA 1
ATOM 761 C C . CYS A 1 92 ? 8.218 3.438 -7.711 1.00 93.31 92 CYS A C 1
ATOM 763 O O . CYS A 1 92 ? 7.058 3.027 -7.783 1.00 93.31 92 CYS A O 1
ATOM 765 N N . TYR A 1 93 ? 8.516 4.680 -7.334 1.00 92.50 93 TYR A N 1
ATOM 766 C CA . TYR A 1 93 ? 7.530 5.683 -6.953 1.00 92.50 93 TYR A CA 1
ATOM 767 C C . TYR A 1 93 ? 7.083 6.487 -8.188 1.00 92.50 93 TYR A C 1
ATOM 769 O O . TYR A 1 93 ? 7.836 7.323 -8.694 1.00 92.50 93 TYR A O 1
ATOM 777 N N . PRO A 1 94 ? 5.861 6.276 -8.709 1.00 89.31 94 PRO A N 1
ATOM 778 C CA . PRO A 1 94 ? 5.519 6.718 -10.060 1.00 89.31 94 PRO A CA 1
ATOM 779 C C . PRO A 1 94 ? 5.047 8.174 -10.147 1.00 89.31 94 PRO A C 1
ATOM 781 O O . PRO A 1 94 ? 4.798 8.650 -11.249 1.00 89.31 94 PRO A O 1
ATOM 784 N N . GLU A 1 95 ? 4.879 8.875 -9.020 1.00 87.50 95 GLU A N 1
ATOM 785 C CA . GLU A 1 95 ? 4.208 10.182 -8.947 1.00 87.50 95 GLU A CA 1
ATOM 786 C C . GLU A 1 95 ? 4.771 11.192 -9.952 1.00 87.50 95 GLU A C 1
ATOM 788 O O . GLU A 1 95 ? 4.038 11.712 -10.791 1.00 87.50 95 GLU A O 1
ATOM 793 N N . VAL A 1 96 ? 6.087 11.424 -9.909 1.00 83.12 96 VAL A N 1
ATOM 794 C CA . VAL A 1 96 ? 6.767 12.380 -10.796 1.00 83.12 96 VAL A CA 1
ATOM 795 C C . VAL A 1 96 ? 6.505 12.016 -12.252 1.00 83.12 96 VAL A C 1
ATOM 797 O O . VAL A 1 96 ? 6.162 12.869 -13.068 1.00 83.12 96 VAL A O 1
ATOM 800 N N . VAL A 1 97 ? 6.593 10.728 -12.574 1.00 80.69 97 VAL A N 1
ATOM 801 C CA . VAL A 1 97 ? 6.481 10.273 -13.953 1.00 80.69 97 VAL A CA 1
ATOM 802 C C . VAL A 1 97 ? 5.046 10.327 -14.471 1.00 80.69 97 VAL A C 1
ATOM 804 O O . VAL A 1 97 ? 4.841 10.717 -15.615 1.00 80.69 97 VAL A O 1
ATOM 807 N N . ILE A 1 98 ? 4.055 10.030 -13.626 1.00 79.25 98 ILE A N 1
ATOM 808 C CA . ILE A 1 98 ? 2.628 10.172 -13.946 1.00 79.25 98 ILE A CA 1
ATOM 809 C C . ILE A 1 98 ? 2.293 11.627 -14.303 1.00 79.25 98 ILE A C 1
ATOM 811 O O . ILE A 1 98 ? 1.524 11.861 -15.234 1.00 79.25 98 ILE A O 1
ATOM 815 N N . PHE A 1 99 ? 2.844 12.607 -13.580 1.00 76.69 99 PHE A N 1
ATOM 816 C CA . PHE A 1 99 ? 2.535 14.020 -13.820 1.00 76.69 99 PHE A CA 1
ATOM 817 C C . PHE A 1 99 ? 3.340 14.643 -14.962 1.00 76.69 99 PHE A C 1
ATOM 819 O O . PHE A 1 99 ? 2.810 15.488 -15.684 1.00 76.69 99 PHE A O 1
ATOM 826 N N . GLU A 1 100 ? 4.605 14.260 -15.126 1.00 77.25 100 GLU A N 1
ATOM 827 C CA . GLU A 1 100 ? 5.511 14.916 -16.074 1.00 77.25 100 GLU A CA 1
ATOM 828 C C . GLU A 1 100 ? 5.574 14.230 -17.442 1.00 77.25 100 GLU A C 1
ATOM 830 O O . GLU A 1 100 ? 5.841 14.892 -18.446 1.00 77.25 100 GLU A O 1
ATOM 835 N N . LYS A 1 101 ? 5.321 12.917 -17.511 1.00 66.38 101 LYS A N 1
ATOM 836 C CA . LYS A 1 101 ? 5.415 12.135 -18.747 1.00 66.38 101 LYS A CA 1
ATOM 837 C C . LYS A 1 101 ? 4.067 11.493 -19.055 1.00 66.38 101 LYS A C 1
ATOM 839 O O . LYS A 1 101 ? 3.759 10.403 -18.581 1.00 66.38 101 LYS A O 1
ATOM 844 N N . THR A 1 102 ? 3.277 12.131 -19.919 1.00 63.69 102 THR A N 1
ATOM 845 C CA . THR A 1 102 ? 2.000 11.563 -20.402 1.00 63.69 102 THR A CA 1
ATOM 846 C C . THR A 1 102 ? 2.171 10.183 -21.048 1.00 63.69 102 THR A C 1
ATOM 848 O O . THR A 1 102 ? 1.254 9.374 -21.008 1.00 63.69 102 THR A O 1
ATOM 851 N N . GLU A 1 103 ? 3.366 9.889 -21.567 1.00 60.56 103 GLU A N 1
ATOM 852 C CA . GLU A 1 103 ? 3.755 8.607 -22.172 1.00 60.56 103 GLU A CA 1
ATOM 853 C C . GLU A 1 103 ? 3.688 7.420 -21.192 1.00 60.56 103 GLU A C 1
ATOM 855 O O . GLU A 1 103 ? 3.463 6.289 -21.618 1.00 60.56 103 GLU A O 1
ATOM 860 N N . ILE A 1 104 ? 3.840 7.639 -19.876 1.00 58.56 104 ILE A N 1
ATOM 861 C CA . ILE A 1 104 ? 3.787 6.527 -18.914 1.00 58.56 104 ILE A CA 1
ATOM 862 C C . ILE A 1 104 ? 2.358 6.077 -18.616 1.00 58.56 104 ILE A C 1
ATOM 864 O O . ILE A 1 104 ? 2.155 4.934 -18.219 1.00 58.56 104 ILE A O 1
ATOM 868 N N . MET A 1 105 ? 1.361 6.944 -18.820 1.00 61.72 105 MET A N 1
ATOM 869 C CA . MET A 1 105 ? -0.041 6.542 -18.701 1.00 61.72 105 MET A CA 1
ATOM 870 C C . MET A 1 105 ? -0.392 5.538 -19.790 1.00 61.72 105 MET A C 1
ATOM 872 O O . MET A 1 105 ? -0.935 4.486 -19.467 1.00 61.72 105 MET A O 1
ATOM 876 N N . ASP A 1 106 ? -0.015 5.813 -21.039 1.00 63.19 106 ASP A N 1
ATOM 877 C CA . ASP A 1 106 ? -0.208 4.867 -22.138 1.00 63.19 106 ASP A CA 1
ATOM 878 C C . ASP A 1 106 ? 0.470 3.531 -21.793 1.00 63.19 106 ASP A C 1
ATOM 880 O O . ASP A 1 106 ? -0.174 2.492 -21.783 1.00 63.19 106 ASP A O 1
ATOM 884 N N . PHE A 1 107 ? 1.703 3.556 -21.294 1.00 59.94 107 PHE A N 1
ATOM 885 C CA . PHE A 1 107 ? 2.469 2.345 -20.994 1.00 59.94 107 PHE A CA 1
ATOM 886 C C . PHE A 1 107 ? 2.028 1.544 -19.746 1.00 59.94 107 PHE A C 1
ATOM 888 O O . PHE A 1 107 ? 2.099 0.316 -19.739 1.00 59.94 107 PHE A O 1
ATOM 895 N N . ILE A 1 108 ? 1.514 2.197 -18.694 1.00 60.50 108 ILE A N 1
ATOM 896 C CA . ILE A 1 108 ? 0.898 1.528 -17.527 1.00 60.50 108 ILE A CA 1
ATOM 897 C C . ILE A 1 108 ? -0.358 0.743 -17.941 1.00 60.50 108 ILE A C 1
ATOM 899 O O . ILE A 1 108 ? -0.709 -0.257 -17.300 1.00 60.50 108 ILE A O 1
ATOM 903 N N . PHE A 1 109 ? -1.057 1.206 -18.980 1.00 63.22 109 PHE A N 1
ATOM 904 C CA . PHE A 1 109 ? -2.340 0.657 -19.413 1.00 63.22 109 PHE A CA 1
ATOM 905 C C . PHE A 1 109 ? -2.281 -0.125 -20.739 1.00 63.22 109 PHE A C 1
ATOM 907 O O . PHE A 1 109 ? -3.242 -0.835 -21.025 1.00 63.22 109 PHE A O 1
ATOM 914 N N . GLU A 1 110 ? -1.187 -0.053 -21.506 1.00 57.75 110 GLU A N 1
ATOM 915 C CA . GLU A 1 110 ? -1.038 -0.695 -22.826 1.00 57.75 110 GLU A CA 1
ATOM 916 C C . GLU A 1 110 ? -0.681 -2.186 -22.772 1.00 57.75 110 GLU A C 1
ATOM 918 O O . GLU A 1 110 ? -1.021 -2.912 -23.702 1.00 57.75 110 GLU A O 1
ATOM 923 N N . ASP A 1 111 ? -0.064 -2.680 -21.695 1.00 45.25 111 ASP A N 1
ATOM 924 C CA . ASP A 1 111 ? 0.342 -4.095 -21.582 1.00 45.25 111 ASP A CA 1
ATOM 925 C C . ASP A 1 111 ? -0.767 -5.001 -20.982 1.00 45.25 111 ASP A C 1
ATOM 927 O O . ASP A 1 111 ? -0.493 -5.975 -20.272 1.00 45.25 111 ASP A O 1
ATOM 931 N N . ARG A 1 112 ? -2.045 -4.666 -21.235 1.00 45.59 112 ARG A N 1
ATOM 932 C CA . ARG A 1 112 ? -3.225 -5.478 -20.866 1.00 45.59 112 ARG A CA 1
ATOM 933 C C . ARG A 1 112 ? -4.005 -5.992 -22.069 1.00 45.59 112 ARG A C 1
ATOM 935 O O . ARG A 1 112 ? -4.376 -5.173 -22.934 1.00 45.59 112 ARG A O 1
#

Foldseek 3Di:
DDQQLEDAPVVVVVQVPAQADEAEAANHQFWHWDQDPNDTHTPAGACPVVPDPPGRHGGPVPVPHQVPPAAVAAVCPVWDWDDDRRYTYISHGCVNVVVPPVPVVCVVPVVD

=== Feature glossary ===
The record interleaves many kinds of information about one protein. Here is each kind framed as the question it answers.

Q: What known structures does this most resemble?
A: Structural nearest neighbors (via Foldseek easy-search vs the PDB). Reported per hit: target PDB id, E-value, and alignment TM-score. A TM-score above ~0.5 is the conventional threshold for 'same fold'.

Q: Where is each backbone atom in 3D?
A: The mmCIF table is the protein's shape written out atom by atom. For each backbone N, Cα, C, and carbonyl O, it records an (x, y, z) coordinate triple in Å plus the residue type, chain letter, and residue number.

Q: What are the backbone torsion angles?
A: The φ/ψ torsion pair specifies the backbone conformation at each residue. φ rotates about the N–Cα bond, ψ about the Cα–C bond. Steric clashes forbid most of the (φ, ψ) plane — the allowed regions (α-helix basin, β-sheet basin, left-handed helix) are the Ramachandran-allowed regions.

Q: Which residues are buried vs exposed?
A: Solvent-accessible surface area (SASA) is the area in Å² traced out by the centre of a 1.4 Å probe sphere (a water molecule) rolled over the protein's van der Waals surface (Shrake–Rupley / Lee–Richards construction). Buried residues have near-zero SASA; fully exposed residues can exceed 200 Å². The total SASA scales roughly with the number of surface residues.

Q: How confident is the AlphaFold model at each residue?
A: pLDDT is the predicted lDDT-Cα score: AlphaFold's confidence that the local environment of each residue (all inter-atomic distances within 15 Å) is correctly placed. It is a per-residue number between 0 and 100, with higher meaning more reliable.

Q: What does the local fold look like, residue by residue?
A: 3Di is Foldseek's structural alphabet. Each residue is assigned one of twenty discrete states based on how its Cα sits relative to its spatial (not sequential) neighbors. Aligning 3Di strings finds structural homologs roughly as well as full 3D superposition, but orders of magnitude faster.

Q: How big and how compact is the whole molecule?
A: Radius of gyration (Rg) is the root-mean-square distance of Cα atoms from their centroid — a single number for overall size and compactness. A globular domain of N residues has Rg ≈ 2.2·N^0.38 Å; an extended or disordered chain has a much larger Rg. The Cα contact count is the number of residue pairs whose Cα atoms are within 8 Å and are more than four positions apart in sequence — a standard proxy for tertiary packing density. The bounding box is the smallest axis-aligned box enclosing all Cα atoms.

Q: Which residues are in helices, strands, or loops?
A: DSSP 8-state secondary structure assigns each residue one of H (α-helix), G (3₁₀-helix), I (π-helix), E (extended β-strand), B (isolated β-bridge), T (hydrogen-bonded turn), S (bend), or '-' (coil). The assignment is computed from backbone hydrogen-bond geometry via the Kabsch–Sander algorithm.

Q: How mobile is each atom in the crystal?
A: Crystallographic B-factors measure how much each atom's electron density is smeared out, in Å². They rise in mobile loops and surface residues and fall in the buried interior. In AlphaFold models this column is repurposed to hold pLDDT instead.

Q: What if only a Cα trace is available?
A: P-SEA three-state annotation labels each residue as helix, strand, or coil based purely on the geometry of the Cα trace. It serves as a fallback when the full backbone (and thus DSSP) is unavailable.

Q: What family and function is it annotated with?
A: Database cross-references. InterPro integrates a dozen domain/family signature databases into unified entries with residue-range hits. GO terms attach function/process/location labels with evidence codes. CATH codes position the fold in a four-level structural taxonomy. Organism is the NCBI-taxonomy species name.

Q: Are the domains correctly placed relative to each other?
A: Predicted Aligned Error (PAE) is an AlphaFold confidence matrix: entry (i, j) is the expected error in the position of residue j, in ångströms, when the prediction is superimposed on the true structure at residue i. Low PAE within a block of residues means that block is internally rigid and well-predicted; high PAE between two blocks means their relative placement is uncertain even if each block individually is confident.

Q: What do the diagnostic plots show?
A: Three diagnostic plots accompany the record. The Cα contact map visualizes the tertiary structure as a 2D adjacency matrix (8 Å cutoff, sequence-local contacts suppressed). The Ramachandran plot shows the distribution of backbone (φ, ψ) torsions, with points in the α and β basins reflecting secondary structure co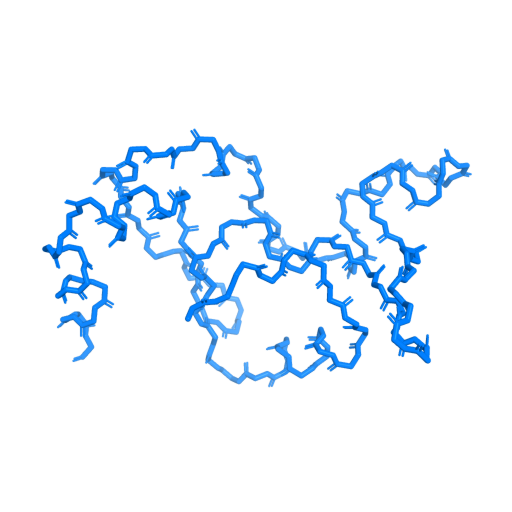ntent. The PAE plot shows AlphaFold's inter-residue confidence as a color matrix.

Q: What is the amino-acid chain?
A: Primary structure: the covalent order of the twenty standard amino acids along the backbone. Two proteins with the same sequence will (almost always) fold to the same structure; two with 30% identity often share a fold but not the details.

Q: What do the rendered images show?
A: The six renders are orthographic views along the three Cartesian axes in both directions. Representation (cartoon, sticks, or surface) and color scheme (sequence-rainbow or by-chain) vary across proteins so the training set covers all the common visualization conventions.